Protein AF-X0XYC0-F1 (afdb_monomer_lite)

Structure (mmCIF, N/CA/C/O backbone):
data_AF-X0XYC0-F1
#
_entry.id   AF-X0XYC0-F1
#
loop_
_atom_site.group_PDB
_atom_site.id
_atom_site.type_symbol
_atom_site.label_atom_id
_atom_site.label_alt_id
_atom_site.label_comp_id
_atom_site.label_asym_id
_atom_site.label_entity_id
_atom_site.label_seq_id
_atom_site.pdbx_PDB_ins_code
_atom_site.Cartn_x
_atom_site.Cartn_y
_atom_site.Cartn_z
_atom_site.occupancy
_atom_site.B_iso_or_equiv
_atom_site.auth_seq_id
_atom_site.auth_comp_id
_atom_site.auth_asym_id
_atom_site.auth_atom_id
_atom_site.pdbx_PDB_model_num
ATOM 1 N N . MET A 1 1 ? -21.336 7.132 26.980 1.00 81.94 1 MET A N 1
ATOM 2 C CA . MET A 1 1 ? -21.205 6.532 25.632 1.00 81.94 1 MET A CA 1
ATOM 3 C C . MET A 1 1 ? -19.750 6.161 25.417 1.00 81.94 1 MET A C 1
ATOM 5 O O . MET A 1 1 ? -18.897 6.910 25.869 1.00 81.94 1 MET A O 1
ATOM 9 N N . LYS A 1 2 ? -19.476 5.016 24.788 1.00 92.38 2 LYS A N 1
ATOM 10 C CA . LYS A 1 2 ? -18.112 4.574 24.462 1.00 92.38 2 LYS A CA 1
ATOM 11 C C . LYS A 1 2 ? -17.631 5.237 23.168 1.00 92.38 2 LYS A C 1
ATOM 13 O O . LYS A 1 2 ? -18.460 5.553 22.315 1.00 92.38 2 LYS A O 1
ATOM 18 N N . LYS A 1 3 ? -16.320 5.443 23.026 1.00 95.62 3 LYS A N 1
ATOM 19 C CA . LYS A 1 3 ? -15.690 6.000 21.821 1.00 95.62 3 LYS A CA 1
ATOM 20 C C . LYS A 1 3 ? -14.952 4.885 21.079 1.00 95.62 3 LYS A C 1
ATOM 22 O O . LYS A 1 3 ? -14.295 4.061 21.708 1.00 95.62 3 LYS A O 1
ATOM 27 N N . TYR A 1 4 ? -15.058 4.870 19.754 1.00 95.94 4 TYR A N 1
ATOM 28 C CA . TYR A 1 4 ? -14.394 3.889 18.898 1.00 95.94 4 TYR A CA 1
ATOM 29 C C . TYR A 1 4 ? -13.568 4.596 17.832 1.00 95.94 4 TYR A C 1
ATOM 31 O O . TYR A 1 4 ? -13.980 5.624 17.296 1.00 95.94 4 TYR A O 1
ATOM 39 N N . GLU A 1 5 ? -12.416 4.023 17.523 1.00 94.19 5 GLU A N 1
ATOM 40 C CA . GLU A 1 5 ? -11.602 4.377 16.368 1.00 94.19 5 GLU A CA 1
ATOM 41 C C . GLU A 1 5 ? -11.813 3.312 15.288 1.00 94.19 5 GLU A C 1
ATOM 43 O O . GLU A 1 5 ? -11.763 2.117 15.591 1.00 94.19 5 GLU A O 1
ATOM 48 N N . VAL A 1 6 ? -12.102 3.741 14.057 1.00 92.38 6 VAL A N 1
ATOM 49 C CA . VAL A 1 6 ? -12.473 2.866 12.935 1.00 92.38 6 VAL A CA 1
ATOM 50 C C . VAL A 1 6 ? -11.412 2.949 11.845 1.00 92.38 6 VAL A C 1
ATOM 52 O O . VAL A 1 6 ? -11.038 4.039 11.420 1.00 92.38 6 VAL A O 1
ATOM 55 N N . TYR A 1 7 ? -10.975 1.790 11.370 1.00 90.00 7 TYR A N 1
ATOM 56 C CA . TYR A 1 7 ? -10.004 1.623 10.297 1.00 90.00 7 TYR A CA 1
ATOM 57 C C . TY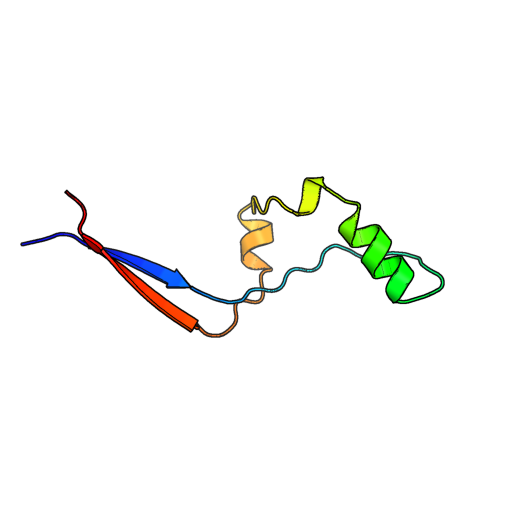R A 1 7 ? -10.642 0.881 9.132 1.00 90.00 7 TYR A C 1
ATOM 59 O O . TYR A 1 7 ? -11.302 -0.136 9.343 1.00 90.00 7 TYR A O 1
ATOM 67 N N . GLY A 1 8 ? -10.406 1.357 7.912 1.00 86.81 8 GLY A N 1
ATOM 68 C CA . GLY A 1 8 ? -10.580 0.560 6.701 1.00 86.81 8 GLY A CA 1
ATOM 69 C C . GLY A 1 8 ? -9.259 -0.120 6.354 1.00 86.81 8 GLY A C 1
ATOM 70 O O . GLY A 1 8 ? -8.214 0.528 6.359 1.00 86.81 8 GLY A O 1
ATOM 71 N N . VAL A 1 9 ? -9.298 -1.418 6.079 1.00 86.81 9 VAL A N 1
ATOM 72 C CA . VAL A 1 9 ? -8.187 -2.146 5.461 1.00 86.81 9 VAL A CA 1
ATOM 73 C C . VAL A 1 9 ? -8.479 -2.206 3.973 1.00 86.81 9 VAL A C 1
ATOM 75 O O . VAL A 1 9 ? -9.571 -2.611 3.593 1.00 86.81 9 VAL A O 1
ATOM 78 N N . THR A 1 10 ? -7.526 -1.774 3.160 1.00 85.69 10 THR A N 1
ATOM 79 C CA . THR A 1 10 ? -7.643 -1.746 1.704 1.00 85.69 10 THR A CA 1
ATOM 80 C C . THR A 1 10 ? -6.336 -2.209 1.095 1.00 85.69 10 THR A C 1
ATOM 82 O O . THR A 1 10 ? -5.257 -1.896 1.610 1.00 85.69 10 THR A O 1
ATOM 85 N N . THR A 1 11 ? -6.434 -2.905 -0.028 1.00 85.50 11 THR A N 1
ATOM 86 C CA . THR A 1 11 ? -5.297 -3.125 -0.915 1.00 85.50 11 THR A CA 1
ATOM 87 C C . THR A 1 11 ? -5.077 -1.867 -1.754 1.00 85.50 11 THR A C 1
ATOM 89 O O . THR A 1 11 ? -6.031 -1.232 -2.208 1.00 85.50 11 THR A O 1
ATOM 92 N N . ALA A 1 12 ? -3.819 -1.474 -1.916 1.00 80.94 12 ALA A N 1
ATOM 93 C CA . ALA A 1 12 ? -3.426 -0.268 -2.626 1.00 80.94 12 ALA A CA 1
ATOM 94 C C . ALA A 1 12 ? -2.203 -0.552 -3.496 1.00 80.94 12 ALA A C 1
ATOM 96 O O . ALA A 1 12 ? -1.293 -1.266 -3.072 1.00 80.94 12 ALA A O 1
ATOM 97 N N . SER A 1 13 ? -2.183 0.025 -4.696 1.00 81.00 13 SER A N 1
ATOM 98 C CA . SER A 1 13 ? -1.038 -0.058 -5.606 1.00 81.00 13 SER A CA 1
ATOM 99 C C . SER A 1 13 ? -0.411 1.319 -5.802 1.00 81.00 13 SER A C 1
ATOM 101 O O . SER A 1 13 ? -1.108 2.329 -5.905 1.00 81.00 13 SER A O 1
ATOM 103 N N . ILE A 1 14 ? 0.919 1.362 -5.875 1.00 77.88 14 ILE A N 1
ATOM 104 C CA . ILE A 1 14 ? 1.683 2.568 -6.201 1.00 77.88 14 ILE A CA 1
ATOM 105 C C . ILE A 1 14 ? 2.732 2.238 -7.262 1.00 77.88 14 ILE A C 1
ATOM 107 O O . ILE A 1 14 ? 3.345 1.172 -7.238 1.00 77.88 14 I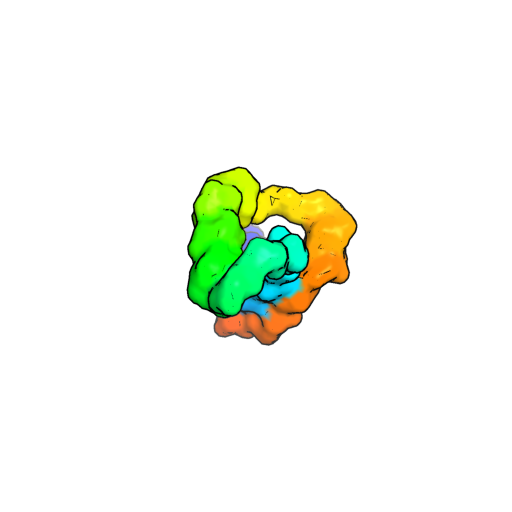LE A O 1
ATOM 111 N N . SER A 1 15 ? 2.944 3.159 -8.202 1.00 83.12 15 SER A N 1
ATOM 112 C CA . SER A 1 15 ? 4.054 3.051 -9.148 1.00 83.12 15 SER A CA 1
ATOM 113 C C . SER A 1 15 ? 5.380 3.321 -8.434 1.00 83.12 15 SER A C 1
ATOM 115 O O . SER A 1 15 ? 5.554 4.381 -7.834 1.00 83.12 15 SER A O 1
ATOM 117 N N . LEU A 1 16 ? 6.320 2.378 -8.526 1.00 83.19 16 LEU A N 1
ATOM 118 C CA . LEU A 1 16 ? 7.662 2.496 -7.937 1.00 83.19 16 LEU A CA 1
ATOM 119 C C . LEU A 1 16 ? 8.670 3.209 -8.857 1.00 83.19 16 LEU A C 1
ATOM 121 O O . LEU A 1 16 ? 9.818 3.418 -8.463 1.00 83.19 16 LEU A O 1
ATOM 125 N N . GLY A 1 17 ? 8.235 3.609 -10.056 1.00 86.31 17 GLY A N 1
ATOM 126 C CA . GLY A 1 17 ? 9.060 4.236 -11.087 1.00 86.31 17 GLY A CA 1
ATOM 127 C C . GLY A 1 17 ? 9.120 3.416 -12.376 1.00 86.31 17 GLY A C 1
ATOM 128 O O . GLY A 1 17 ? 8.461 2.386 -12.511 1.00 86.31 17 GLY A O 1
ATOM 129 N N . ALA A 1 18 ? 9.905 3.905 -13.334 1.00 90.25 18 ALA A N 1
ATOM 130 C CA . ALA A 1 18 ? 10.255 3.180 -14.549 1.00 90.25 18 ALA A CA 1
ATOM 131 C C . ALA A 1 18 ? 11.710 2.714 -14.438 1.00 90.25 18 ALA A C 1
ATOM 133 O O . ALA A 1 18 ? 12.567 3.484 -14.008 1.00 90.25 18 ALA A O 1
ATOM 134 N N . TYR A 1 19 ? 11.963 1.466 -14.821 1.00 90.81 19 TYR A N 1
ATOM 135 C CA . TYR A 1 19 ? 13.265 0.816 -14.708 1.00 90.81 19 TYR A CA 1
ATOM 136 C C . TYR A 1 19 ? 13.677 0.293 -16.084 1.00 90.81 19 TYR A C 1
ATOM 138 O O . TYR A 1 19 ? 12.854 -0.291 -16.792 1.00 90.81 19 TYR A O 1
ATOM 146 N N . GLU A 1 20 ? 14.935 0.510 -16.462 1.00 94.19 20 GLU A N 1
ATOM 147 C CA . GLU A 1 20 ? 15.524 -0.067 -17.671 1.00 94.19 20 GLU A CA 1
ATOM 148 C C . GLU A 1 20 ? 16.133 -1.433 -17.326 1.00 94.19 20 GLU A C 1
ATOM 150 O O . GLU A 1 20 ? 16.999 -1.540 -16.457 1.00 94.19 20 GLU A O 1
ATOM 155 N N . ALA A 1 21 ? 15.653 -2.492 -17.981 1.00 95.19 21 ALA A N 1
ATOM 156 C CA . ALA A 1 21 ? 16.119 -3.857 -17.756 1.00 95.19 21 ALA A CA 1
ATOM 157 C C . ALA A 1 21 ? 15.860 -4.749 -18.980 1.00 95.19 21 ALA A C 1
ATOM 159 O O . ALA A 1 21 ? 14.913 -4.514 -19.734 1.00 95.19 21 ALA A O 1
ATOM 160 N N . ASP A 1 22 ? 16.669 -5.798 -19.141 1.00 95.44 22 ASP A N 1
ATOM 161 C CA . ASP A 1 22 ? 16.556 -6.748 -20.257 1.00 95.44 22 ASP A CA 1
ATOM 162 C C . ASP A 1 22 ? 15.340 -7.679 -20.116 1.00 95.44 22 ASP A C 1
ATOM 164 O O . ASP A 1 22 ? 14.770 -8.135 -21.112 1.00 95.44 22 ASP A O 1
ATOM 168 N N . THR A 1 23 ? 14.902 -7.944 -18.878 1.00 97.19 23 THR A N 1
ATOM 169 C CA . THR A 1 23 ? 13.711 -8.749 -18.587 1.00 97.19 23 THR A CA 1
ATOM 170 C C . THR A 1 23 ? 12.811 -8.108 -17.530 1.00 97.19 23 THR A C 1
ATOM 172 O O . THR A 1 23 ? 13.211 -7.241 -16.751 1.00 97.19 23 THR A O 1
ATOM 175 N N . LYS A 1 24 ? 11.554 -8.568 -17.474 1.00 95.69 24 LYS A N 1
ATOM 176 C CA . LYS A 1 24 ? 10.595 -8.142 -16.441 1.00 95.69 24 LYS A CA 1
ATOM 177 C C . LYS A 1 24 ? 11.052 -8.530 -15.036 1.00 95.69 24 LYS A C 1
ATOM 179 O O . LYS A 1 24 ? 10.804 -7.789 -14.093 1.00 95.69 24 LYS A O 1
ATOM 184 N N . GLU A 1 25 ? 11.676 -9.695 -14.907 1.00 95.62 25 GLU A N 1
ATOM 185 C CA . GLU A 1 25 ? 12.148 -10.213 -13.626 1.00 95.62 25 GLU A CA 1
ATOM 186 C C . GLU A 1 25 ? 13.314 -9.370 -13.105 1.00 95.62 25 GLU A C 1
ATOM 188 O O . GLU A 1 25 ? 13.326 -9.003 -11.933 1.00 95.62 25 GLU A O 1
ATOM 193 N N . ASP A 1 26 ? 14.206 -8.930 -13.996 1.00 94.62 26 ASP A N 1
ATOM 194 C CA . ASP A 1 26 ? 15.286 -8.001 -13.654 1.00 94.62 26 ASP A CA 1
ATOM 195 C C . ASP A 1 26 ? 14.753 -6.642 -13.186 1.00 94.62 26 ASP A C 1
ATOM 197 O O . ASP A 1 26 ? 15.228 -6.117 -12.181 1.00 94.62 26 ASP A O 1
ATOM 201 N N . ALA A 1 27 ? 13.724 -6.093 -13.844 1.00 93.56 27 ALA A N 1
ATOM 202 C CA . ALA A 1 27 ? 13.091 -4.843 -13.410 1.00 93.56 27 ALA A CA 1
ATOM 203 C C . ALA A 1 27 ? 12.453 -4.963 -12.012 1.00 93.56 27 ALA A C 1
ATOM 205 O O . ALA A 1 27 ? 12.567 -4.048 -11.196 1.00 93.56 27 ALA A O 1
ATOM 206 N N . ILE A 1 28 ? 11.805 -6.097 -11.715 1.00 91.75 28 ILE A N 1
ATOM 207 C CA . ILE A 1 28 ? 11.224 -6.369 -10.390 1.00 91.75 28 ILE A CA 1
ATOM 208 C C . ILE A 1 28 ? 12.332 -6.511 -9.344 1.00 91.75 28 ILE A C 1
ATOM 210 O O . ILE A 1 28 ? 12.242 -5.903 -8.281 1.00 91.75 28 ILE A O 1
ATOM 214 N N . ASN A 1 29 ? 13.396 -7.255 -9.651 1.00 90.94 29 ASN A N 1
ATOM 215 C CA . ASN A 1 29 ? 14.532 -7.432 -8.748 1.00 90.94 29 ASN A CA 1
ATOM 216 C C . ASN A 1 29 ? 15.217 -6.095 -8.432 1.00 90.94 29 ASN A C 1
ATOM 218 O O . ASN A 1 29 ? 15.499 -5.825 -7.266 1.00 90.94 29 ASN A O 1
ATOM 222 N N . GLN A 1 30 ? 15.414 -5.234 -9.437 1.00 88.88 30 GLN A N 1
ATOM 223 C CA . GLN A 1 30 ? 15.920 -3.873 -9.233 1.00 88.88 30 GLN A CA 1
ATOM 224 C C . GLN A 1 30 ? 14.992 -3.052 -8.327 1.00 88.88 30 GLN A C 1
ATOM 226 O O . GLN A 1 30 ? 15.466 -2.368 -7.423 1.00 88.88 30 GLN A O 1
ATOM 231 N N . ALA A 1 31 ? 13.674 -3.136 -8.529 1.00 87.56 31 ALA A N 1
ATOM 232 C CA . ALA A 1 31 ? 12.707 -2.424 -7.697 1.00 87.56 31 ALA A CA 1
ATOM 233 C C . ALA A 1 31 ? 12.666 -2.941 -6.246 1.00 87.56 31 ALA A C 1
ATOM 235 O O . ALA A 1 31 ? 12.499 -2.145 -5.327 1.00 87.56 31 ALA A O 1
ATOM 236 N N . CYS A 1 32 ? 12.834 -4.249 -6.024 1.00 82.69 32 CYS A N 1
ATOM 237 C CA . CYS A 1 32 ? 12.827 -4.866 -4.693 1.00 82.69 32 CYS A CA 1
ATOM 238 C C . CYS A 1 32 ? 14.099 -4.598 -3.874 1.00 82.69 32 CYS A C 1
ATOM 240 O O . CYS A 1 32 ? 14.041 -4.661 -2.649 1.00 82.69 32 CYS A O 1
ATOM 242 N N . GLN A 1 33 ? 15.230 -4.322 -4.526 1.00 82.38 33 GLN A N 1
ATOM 243 C CA . GLN A 1 33 ? 16.497 -3.982 -3.862 1.00 82.38 33 GLN A CA 1
ATOM 244 C C . GLN A 1 33 ? 16.558 -2.523 -3.381 1.00 82.38 33 GLN A C 1
ATOM 246 O O . GLN A 1 33 ? 17.490 -2.140 -2.679 1.00 82.38 33 GLN A O 1
ATOM 251 N N . ASP A 1 34 ? 15.567 -1.709 -3.739 1.00 73.88 34 ASP A N 1
ATOM 252 C CA . ASP A 1 34 ? 15.407 -0.338 -3.262 1.00 73.88 34 ASP A CA 1
ATOM 253 C C . ASP A 1 34 ? 14.781 -0.369 -1.852 1.00 73.88 34 ASP A C 1
ATOM 255 O O . ASP A 1 34 ? 13.573 -0.201 -1.670 1.00 73.88 34 ASP A O 1
ATOM 259 N N . GLU A 1 35 ? 15.604 -0.694 -0.845 1.00 62.72 35 GLU A N 1
ATOM 260 C CA . GLU A 1 35 ? 15.178 -0.925 0.549 1.00 62.72 35 GLU A CA 1
ATOM 261 C C . GLU A 1 35 ? 14.439 0.280 1.162 1.00 62.72 35 GLU A C 1
ATOM 263 O O . GLU A 1 35 ? 13.554 0.106 2.007 1.00 62.72 35 GLU A O 1
ATOM 268 N N . ASP A 1 36 ? 14.710 1.491 0.668 1.00 61.50 36 ASP A N 1
ATOM 269 C CA . ASP A 1 36 ? 14.036 2.726 1.077 1.00 61.50 36 ASP A CA 1
ATOM 270 C C . ASP A 1 36 ? 12.552 2.779 0.647 1.00 61.50 36 ASP A C 1
ATOM 272 O O . ASP A 1 36 ? 11.791 3.615 1.142 1.00 61.50 36 ASP A O 1
ATOM 276 N N . LYS A 1 37 ? 12.095 1.872 -0.233 1.00 59.94 37 LYS A N 1
ATOM 277 C CA . LYS A 1 37 ? 10.704 1.812 -0.730 1.00 59.94 37 LYS A CA 1
ATOM 278 C C . LYS A 1 37 ? 9.787 0.849 0.027 1.00 59.94 37 LYS A C 1
ATOM 280 O O . LYS A 1 37 ? 8.576 0.881 -0.196 1.00 59.94 37 LYS A O 1
ATOM 285 N N . LEU A 1 38 ? 10.313 0.023 0.938 1.00 56.03 38 LEU A N 1
ATOM 286 C CA . LEU A 1 38 ? 9.501 -0.898 1.758 1.00 56.03 38 LEU A CA 1
ATOM 287 C C . LEU A 1 38 ? 8.859 -0.215 2.980 1.00 56.03 38 LEU A C 1
ATOM 289 O O . LEU A 1 38 ? 7.944 -0.771 3.592 1.00 56.03 38 LEU A O 1
ATOM 293 N N . TYR A 1 39 ? 9.288 1.007 3.312 1.00 57.06 39 TYR A N 1
ATOM 294 C CA . TYR A 1 39 ? 8.622 1.888 4.268 1.00 57.06 39 TYR A CA 1
ATOM 295 C C . TYR A 1 39 ? 7.806 2.945 3.518 1.00 57.06 39 TYR A C 1
ATOM 297 O O . TYR A 1 39 ? 8.336 3.887 2.934 1.00 57.06 39 TYR A O 1
ATOM 305 N N . ILE A 1 40 ? 6.484 2.799 3.543 1.00 64.12 40 ILE A N 1
ATOM 306 C CA . ILE A 1 40 ? 5.583 3.723 2.856 1.00 64.12 40 ILE A CA 1
ATOM 307 C C . ILE A 1 40 ? 5.251 4.889 3.799 1.00 64.12 40 ILE A C 1
ATOM 309 O O . ILE A 1 40 ? 4.317 4.823 4.598 1.00 64.12 40 ILE A O 1
ATOM 313 N N . SER A 1 41 ? 6.016 5.979 3.693 1.00 62.22 41 SER A N 1
ATOM 314 C CA . SER A 1 41 ? 5.629 7.298 4.210 1.00 62.22 41 SER A CA 1
ATOM 315 C C . SER A 1 41 ? 5.247 8.192 3.041 1.00 62.22 41 SER A C 1
ATOM 317 O O . SER A 1 41 ? 6.084 8.669 2.275 1.00 62.22 41 SER A O 1
ATOM 319 N N . LEU A 1 42 ? 3.944 8.365 2.856 1.00 68.38 42 LEU A N 1
ATOM 320 C CA . LEU A 1 42 ? 3.405 9.077 1.708 1.00 68.38 42 LEU A CA 1
ATOM 321 C C . LEU A 1 42 ? 3.208 10.537 2.082 1.00 68.38 42 LEU A C 1
ATOM 323 O O . LEU A 1 42 ? 2.425 10.861 2.976 1.00 68.38 42 LEU A O 1
ATOM 327 N N . CYS A 1 43 ? 3.864 11.440 1.356 1.00 78.69 43 CYS A N 1
ATOM 328 C CA . CYS A 1 43 ? 3.456 12.836 1.387 1.00 78.69 43 CYS A CA 1
ATOM 329 C C . CYS A 1 43 ? 2.042 12.975 0.790 1.00 78.69 43 CYS A C 1
ATOM 331 O O . CYS A 1 43 ? 1.569 12.098 0.064 1.00 78.69 43 CYS A O 1
ATOM 333 N N . HIS A 1 44 ? 1.372 14.099 1.054 1.00 76.88 44 HIS A N 1
ATOM 334 C CA . HIS A 1 44 ? 0.005 14.343 0.575 1.00 76.88 44 HIS A CA 1
ATOM 335 C C . HIS A 1 44 ? -0.152 14.138 -0.945 1.00 76.88 44 HIS A C 1
ATOM 337 O O . HIS A 1 44 ? -1.163 13.618 -1.405 1.00 76.88 44 HIS A O 1
ATOM 343 N N . TYR A 1 45 ? 0.881 14.485 -1.718 1.00 79.06 45 TYR A N 1
ATOM 344 C CA . TYR A 1 45 ? 0.912 14.282 -3.164 1.00 79.06 45 TYR A CA 1
ATOM 345 C C . TYR A 1 45 ? 1.036 12.809 -3.577 1.00 79.06 45 TYR A C 1
ATOM 347 O O . TYR A 1 45 ? 0.423 12.389 -4.552 1.00 79.06 45 TYR A O 1
ATOM 355 N N . CYS A 1 46 ? 1.821 12.007 -2.857 1.00 74.56 46 CYS A N 1
ATOM 356 C CA . CYS A 1 46 ? 1.912 10.578 -3.146 1.00 74.56 46 CYS A CA 1
ATOM 357 C C . CYS A 1 46 ? 0.623 9.861 -2.739 1.00 74.56 46 CYS A C 1
ATOM 359 O O . CYS A 1 46 ? 0.150 9.020 -3.492 1.00 74.56 46 CYS A O 1
ATOM 361 N N . ALA A 1 47 ? 0.015 10.244 -1.610 1.00 77.50 47 ALA A N 1
ATOM 362 C CA . ALA A 1 47 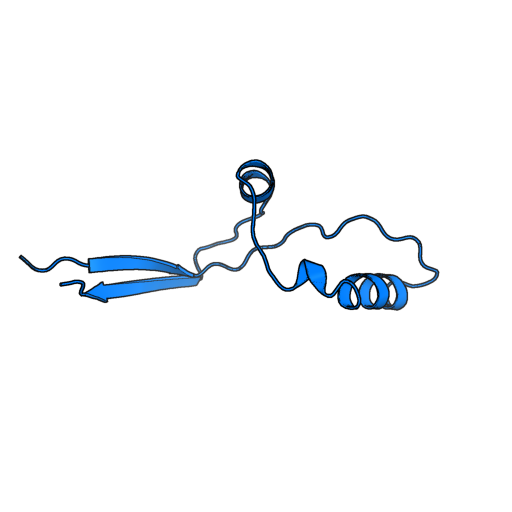? -1.266 9.699 -1.165 1.00 77.50 47 ALA A CA 1
ATOM 363 C C . ALA A 1 47 ? -2.393 9.926 -2.189 1.00 77.50 47 ALA A C 1
ATOM 365 O O . ALA A 1 47 ? -3.225 9.045 -2.379 1.00 77.50 47 ALA A O 1
ATOM 366 N N . SER A 1 48 ? -2.397 11.064 -2.894 1.00 77.06 48 SER A N 1
ATOM 367 C CA . SER A 1 48 ? -3.406 11.355 -3.925 1.00 77.06 48 SER A CA 1
ATOM 368 C C . SER A 1 48 ? -3.214 10.591 -5.239 1.00 77.06 48 SER A C 1
ATOM 370 O O . SER A 1 48 ? -4.094 10.635 -6.096 1.00 77.06 48 SER A O 1
ATOM 372 N N . LYS A 1 49 ? -2.083 9.898 -5.411 1.00 73.94 49 LYS A N 1
ATOM 373 C CA . LYS A 1 49 ? -1.791 9.048 -6.575 1.00 73.94 49 LYS A CA 1
ATOM 374 C C . LYS A 1 49 ? -2.011 7.562 -6.321 1.00 73.94 49 LYS A C 1
ATOM 376 O O . LYS A 1 49 ? -1.754 6.760 -7.215 1.00 73.94 49 LYS A O 1
ATOM 381 N N . ILE A 1 50 ? -2.411 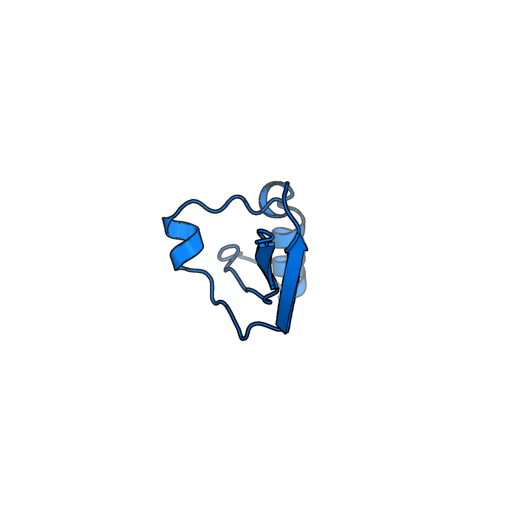7.195 -5.110 1.00 77.31 50 ILE A N 1
ATOM 382 C CA . ILE A 1 50 ? -2.647 5.799 -4.771 1.00 77.31 50 ILE A CA 1
ATOM 383 C C . ILE A 1 50 ? -3.960 5.376 -5.388 1.00 77.31 50 ILE A C 1
ATOM 385 O O . ILE A 1 50 ? -4.995 5.999 -5.150 1.00 77.31 50 ILE A O 1
ATOM 389 N N . ASP A 1 51 ? -3.896 4.290 -6.145 1.00 77.31 51 ASP A N 1
ATOM 390 C CA . ASP A 1 51 ? -5.092 3.587 -6.559 1.00 77.31 51 ASP A CA 1
ATOM 391 C C . ASP A 1 51 ? -5.547 2.723 -5.382 1.00 77.31 51 ASP A C 1
ATOM 393 O O . ASP A 1 51 ? -4.950 1.685 -5.066 1.00 77.31 51 ASP A O 1
ATOM 397 N N . VAL A 1 52 ? -6.519 3.256 -4.645 1.00 76.94 52 VAL A N 1
ATOM 398 C CA . VAL A 1 52 ? -7.139 2.579 -3.511 1.00 76.94 52 VAL A CA 1
ATOM 399 C C . VAL A 1 52 ? -8.286 1.751 -4.066 1.00 76.94 52 VAL A C 1
ATOM 401 O O . VAL A 1 52 ? -9.227 2.301 -4.637 1.00 76.94 52 VAL A O 1
ATOM 404 N N . GLY A 1 53 ? -8.189 0.432 -3.907 1.00 76.25 53 GLY A N 1
ATOM 405 C CA . GLY A 1 53 ? -9.249 -0.485 -4.300 1.00 76.25 53 GLY A CA 1
ATOM 406 C C . GLY A 1 53 ? -10.467 -0.415 -3.376 1.00 76.25 53 GLY A C 1
ATOM 407 O O . GLY A 1 53 ? -10.707 0.557 -2.657 1.00 76.25 53 GLY A O 1
ATOM 408 N N . GLU A 1 54 ? -11.256 -1.483 -3.383 1.00 82.81 54 GLU A N 1
ATOM 409 C CA . GLU A 1 54 ? -12.352 -1.631 -2.431 1.00 82.81 54 GLU A CA 1
ATOM 410 C C . GLU A 1 54 ? -11.821 -1.833 -1.002 1.00 82.81 54 GLU A C 1
ATOM 412 O O . GLU A 1 54 ? -10.743 -2.388 -0.780 1.00 82.81 54 GLU A O 1
ATOM 417 N N . ILE A 1 55 ? -12.595 -1.385 -0.010 1.00 83.12 55 ILE A N 1
ATOM 418 C CA . ILE A 1 55 ? -12.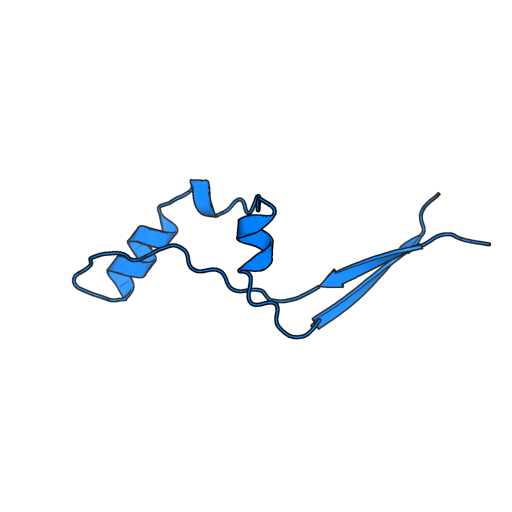269 -1.633 1.395 1.00 83.12 55 ILE A CA 1
ATOM 419 C C . ILE A 1 55 ? -12.544 -3.108 1.696 1.00 83.12 55 ILE A C 1
ATOM 421 O O . ILE A 1 55 ? -13.698 -3.530 1.752 1.00 83.12 55 ILE A O 1
ATOM 425 N N . ASP A 1 56 ? -11.482 -3.863 1.964 1.00 88.44 56 ASP A N 1
ATOM 426 C CA . ASP A 1 56 ? -11.528 -5.294 2.270 1.00 88.44 56 ASP A CA 1
ATOM 427 C C . ASP A 1 56 ? -12.289 -5.575 3.574 1.00 88.44 56 ASP A C 1
ATOM 429 O O . ASP A 1 56 ? -13.063 -6.528 3.679 1.00 88.44 56 ASP A O 1
ATOM 433 N N . LYS A 1 57 ? -12.049 -4.760 4.611 1.00 90.31 57 LYS A N 1
ATOM 434 C CA . LYS A 1 57 ? -12.755 -4.861 5.898 1.00 90.31 57 LYS A CA 1
ATOM 435 C C . LYS A 1 57 ? -12.646 -3.594 6.729 1.00 90.31 57 LYS A C 1
ATOM 437 O O . LYS A 1 57 ? -11.657 -2.866 6.663 1.00 90.31 57 LYS A O 1
ATOM 442 N N . PHE A 1 58 ? -13.619 -3.412 7.614 1.00 93.00 58 PHE A N 1
ATOM 443 C CA . PHE A 1 58 ? -13.552 -2.424 8.683 1.00 93.00 58 PHE A CA 1
ATOM 444 C C . PHE A 1 58 ? -13.138 -3.073 10.002 1.00 93.00 58 PHE A C 1
ATOM 446 O O . PHE A 1 58 ? -13.587 -4.167 10.345 1.00 93.00 58 PHE A O 1
ATOM 453 N N . VAL A 1 59 ? -12.298 -2.379 10.763 1.00 94.00 59 VAL A N 1
ATOM 454 C CA . VAL A 1 59 ? -11.882 -2.763 12.115 1.00 94.00 59 VAL A CA 1
ATOM 455 C C . VAL A 1 59 ? -12.197 -1.605 13.047 1.00 94.00 59 VAL A C 1
ATOM 457 O O . VAL A 1 59 ? -11.823 -0.473 12.764 1.00 94.00 59 VAL A O 1
ATOM 460 N N . ALA A 1 60 ? -12.862 -1.874 14.167 1.00 95.38 60 ALA A N 1
ATOM 461 C CA . ALA A 1 60 ? -13.121 -0.876 15.198 1.00 95.38 60 ALA A CA 1
ATOM 462 C C . ALA A 1 60 ? -12.439 -1.280 16.506 1.00 95.38 60 ALA A C 1
ATOM 464 O O . ALA A 1 60 ? -12.525 -2.439 16.917 1.00 95.38 60 ALA A O 1
ATOM 465 N N . ARG A 1 61 ? -11.793 -0.326 17.182 1.00 95.25 61 ARG A N 1
ATOM 466 C CA . ARG A 1 61 ? -11.249 -0.514 18.536 1.00 95.25 61 ARG A CA 1
ATOM 467 C C . ARG A 1 61 ? -11.827 0.522 19.493 1.00 95.25 61 ARG A C 1
ATOM 469 O O . ARG A 1 61 ? -11.941 1.691 19.137 1.00 95.25 61 ARG A O 1
ATOM 476 N N . GLU A 1 62 ? -12.212 0.095 20.693 1.00 95.38 62 GLU A N 1
ATOM 477 C CA . GLU A 1 62 ? -12.654 1.010 21.754 1.00 95.38 62 GLU A CA 1
ATOM 478 C C . GLU A 1 62 ? -11.453 1.829 22.245 1.00 95.38 62 GLU A C 1
ATOM 480 O O . GLU A 1 62 ? -10.373 1.279 22.471 1.00 95.38 62 GLU A O 1
ATOM 485 N N . VAL A 1 63 ? -11.637 3.138 22.404 1.00 94.56 63 VAL A N 1
ATOM 486 C CA . VAL A 1 63 ? -10.614 4.051 22.927 1.00 94.56 63 VAL A CA 1
ATOM 487 C C . VAL A 1 63 ? -11.092 4.672 24.238 1.00 94.56 63 VAL A C 1
ATOM 489 O O . VAL A 1 63 ? -12.289 4.919 24.411 1.00 94.56 63 VAL A O 1
ATOM 492 N N . LYS A 1 64 ? -10.150 4.864 25.168 1.00 81.94 64 LYS A N 1
ATOM 493 C CA . LYS A 1 64 ? -10.399 5.464 26.487 1.00 81.94 64 LYS A CA 1
ATOM 494 C C . LYS A 1 64 ? -10.635 6.968 26.394 1.00 81.94 64 LYS A C 1
ATOM 496 O O . LYS A 1 64 ? -10.024 7.608 25.509 1.00 81.94 64 LYS A O 1
#

Organism: NCBI:txid412755

Sequence (64 aa):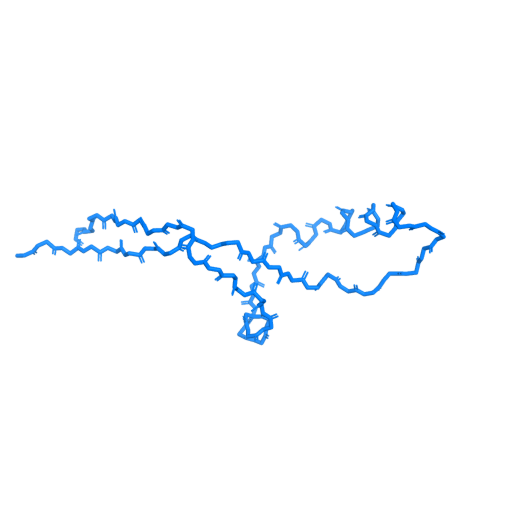
MKKYEVYGVTTASISLGAYEADTKEDAINQACQDEDKLYISLCHYCASKIDVGEIDKFVAREVK

pLDDT: mean 83.62, std 10.8, range [56.03, 97.19]

Foldseek 3Di:
DWDKDKDFDWDKDADLDDDDDPDPVVRVVVSVVPVVPVDDDDDPVRVVRIPTDDRPDMDMDTDD

Radius of gyration: 17.15 Å; chains: 1; bounding box: 38×25×47 Å

Secondary structure (DSSP, 8-state):
--EEEEEEEEEEE--------SSHHHHHHHHHT-GGGSS----HHHHTT-EEEEEEEEEEEEE-